Protein AF-A0A7H4PJW1-F1 (afdb_monomer)

Secondary structure (DSSP, 8-state):
--HHHHHHHHHHHHHHTSTTTTSSPPPP-SS---HHHHHHHHHHHHHHHHHHHHHHHHHHHHHHHHHHHHHHHT-GGGHHHHHHHHHHH---

Sequence (92 aa):
MGPRVASTFLQRWLTALNMQGKLYPDLKTDGAIGNLTIAALKSYLAVRGKDGEVTLLKALNCSQGARYLELAEARPANEAFLYGWVKERVSL

Structure (mmCIF, N/CA/C/O backbone):
data_AF-A0A7H4PJW1-F1
#
_entry.id   AF-A0A7H4PJW1-F1
#
loop_
_atom_site.group_PDB
_atom_site.id
_atom_site.type_symbol
_atom_site.label_atom_id
_atom_site.label_alt_id
_atom_site.label_comp_id
_atom_site.label_asym_id
_atom_site.label_entity_id
_atom_site.label_seq_id
_atom_site.pdbx_PDB_ins_code
_atom_site.Cartn_x
_atom_site.Cartn_y
_atom_site.Cartn_z
_atom_site.occupancy
_atom_site.B_iso_or_equiv
_atom_site.auth_seq_id
_atom_site.auth_comp_id
_atom_site.auth_asym_id
_atom_site.auth_atom_id
_atom_site.pdbx_PDB_model_num
ATOM 1 N N . MET A 1 1 ? 12.167 -3.755 -4.420 1.00 77.06 1 MET A N 1
ATOM 2 C CA . MET A 1 1 ? 11.933 -2.461 -3.737 1.00 77.06 1 MET A CA 1
ATOM 3 C C . MET A 1 1 ? 12.454 -2.572 -2.312 1.00 77.06 1 MET A C 1
ATOM 5 O O . MET A 1 1 ? 12.375 -3.661 -1.760 1.00 77.06 1 MET A O 1
ATOM 9 N N . GLY A 1 2 ? 13.021 -1.509 -1.734 1.00 86.19 2 GLY A N 1
ATOM 10 C CA . GLY A 1 2 ? 13.490 -1.539 -0.341 1.00 86.19 2 GLY A CA 1
ATOM 11 C C . GLY A 1 2 ? 12.329 -1.461 0.668 1.00 86.19 2 GLY A C 1
ATOM 12 O O . GLY A 1 2 ? 11.297 -0.874 0.326 1.00 86.19 2 GLY A O 1
ATOM 13 N N . PRO A 1 3 ? 12.485 -1.972 1.908 1.00 89.50 3 PRO A N 1
ATOM 14 C CA . PRO A 1 3 ? 11.417 -2.011 2.919 1.00 89.50 3 PRO A CA 1
ATOM 15 C C . PRO A 1 3 ? 10.758 -0.653 3.191 1.00 89.50 3 PRO A C 1
ATOM 17 O O . PRO A 1 3 ? 9.550 -0.570 3.388 1.00 89.50 3 PRO A O 1
ATOM 20 N N . ARG A 1 4 ? 11.539 0.432 3.114 1.00 94.25 4 ARG A N 1
ATOM 21 C CA . ARG A 1 4 ? 11.058 1.801 3.333 1.00 94.25 4 ARG A CA 1
ATOM 22 C C . ARG A 1 4 ? 9.918 2.199 2.389 1.00 94.25 4 ARG A C 1
ATOM 24 O O . ARG A 1 4 ? 8.989 2.865 2.825 1.00 94.25 4 ARG A O 1
ATOM 31 N N . VAL A 1 5 ? 9.959 1.766 1.124 1.00 95.56 5 VAL A N 1
ATOM 32 C CA . VAL A 1 5 ? 8.911 2.078 0.132 1.00 95.56 5 VAL A CA 1
ATOM 33 C C . VAL A 1 5 ? 7.577 1.453 0.546 1.00 95.56 5 VAL A C 1
ATOM 35 O O . VAL A 1 5 ? 6.552 2.132 0.547 1.00 95.56 5 VAL A O 1
ATOM 38 N N . ALA A 1 6 ? 7.601 0.184 0.962 1.00 96.31 6 ALA A N 1
ATOM 39 C CA . ALA A 1 6 ? 6.409 -0.521 1.425 1.00 96.31 6 ALA A CA 1
ATOM 40 C C . ALA A 1 6 ? 5.826 0.129 2.690 1.00 96.31 6 ALA A C 1
ATOM 42 O O . ALA A 1 6 ? 4.621 0.372 2.765 1.00 96.31 6 ALA A O 1
ATOM 43 N N . SER A 1 7 ? 6.686 0.493 3.645 1.00 97.75 7 SER A N 1
ATOM 44 C CA . SER A 1 7 ? 6.279 1.203 4.862 1.00 97.75 7 SER A CA 1
ATOM 45 C C . SER A 1 7 ? 5.611 2.547 4.564 1.00 97.75 7 SER A C 1
ATOM 47 O O . SER A 1 7 ? 4.594 2.878 5.173 1.00 97.75 7 SER A O 1
ATOM 49 N N . THR A 1 8 ? 6.135 3.313 3.602 1.00 98.31 8 THR A N 1
ATOM 50 C CA . THR A 1 8 ? 5.531 4.585 3.185 1.00 98.31 8 THR A CA 1
ATOM 51 C C . THR A 1 8 ? 4.149 4.381 2.562 1.00 98.31 8 THR A C 1
ATOM 53 O O . THR A 1 8 ? 3.243 5.164 2.845 1.00 98.31 8 THR A O 1
ATOM 56 N N . PHE A 1 9 ? 3.941 3.334 1.754 1.00 98.50 9 PHE A N 1
ATOM 57 C CA . PHE A 1 9 ? 2.607 3.017 1.226 1.00 98.50 9 PHE A CA 1
ATOM 58 C C . PHE A 1 9 ? 1.616 2.712 2.346 1.00 98.50 9 PHE A C 1
ATOM 60 O O . PHE A 1 9 ? 0.521 3.269 2.348 1.00 98.50 9 PHE A O 1
ATOM 67 N N . LEU A 1 10 ? 2.016 1.902 3.329 1.00 98.62 10 LEU A N 1
ATOM 68 C CA . LEU A 1 10 ? 1.173 1.601 4.485 1.00 98.62 10 LEU A CA 1
ATOM 69 C C . LEU A 1 10 ? 0.772 2.871 5.242 1.00 98.62 10 LEU A C 1
ATOM 71 O O . LEU A 1 10 ? -0.411 3.074 5.499 1.00 98.62 10 LEU A O 1
ATOM 75 N N . GLN A 1 11 ? 1.731 3.745 5.556 1.00 98.75 11 GLN A N 1
ATOM 76 C CA . GLN A 1 11 ? 1.450 5.0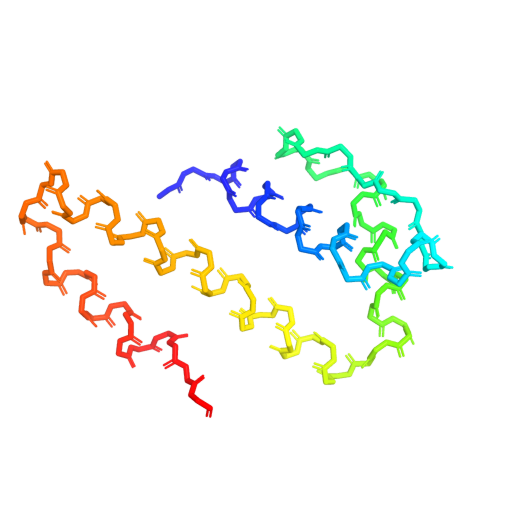04 6.256 1.00 98.75 11 GLN A CA 1
ATOM 77 C C . GLN A 1 11 ? 0.480 5.893 5.465 1.00 98.75 11 GLN A C 1
ATOM 79 O O . GLN A 1 11 ? -0.472 6.411 6.040 1.00 98.75 11 GLN A O 1
ATOM 84 N N . ARG A 1 12 ? 0.671 6.026 4.143 1.00 98.75 12 ARG A N 1
ATOM 85 C CA . ARG A 1 12 ? -0.225 6.807 3.271 1.00 98.75 12 ARG A CA 1
ATOM 86 C C . ARG A 1 12 ? -1.650 6.258 3.272 1.00 98.75 12 ARG A C 1
ATOM 88 O O . ARG A 1 12 ? -2.594 7.034 3.388 1.00 98.75 12 ARG A O 1
ATOM 95 N N . TRP A 1 13 ? -1.805 4.941 3.152 1.00 98.81 13 TRP A N 1
ATOM 96 C CA . TRP A 1 13 ? -3.122 4.309 3.129 1.00 98.81 13 TRP A CA 1
ATOM 97 C C . TRP A 1 13 ? -3.825 4.360 4.480 1.00 98.81 13 TRP A C 1
ATOM 99 O O . TRP A 1 13 ? -5.013 4.660 4.514 1.00 98.81 13 TRP A O 1
ATOM 109 N N . LEU A 1 14 ? -3.113 4.138 5.588 1.00 98.75 14 LEU A N 1
ATOM 110 C CA . LEU A 1 14 ? -3.687 4.305 6.925 1.00 98.75 14 LEU A CA 1
ATOM 111 C C 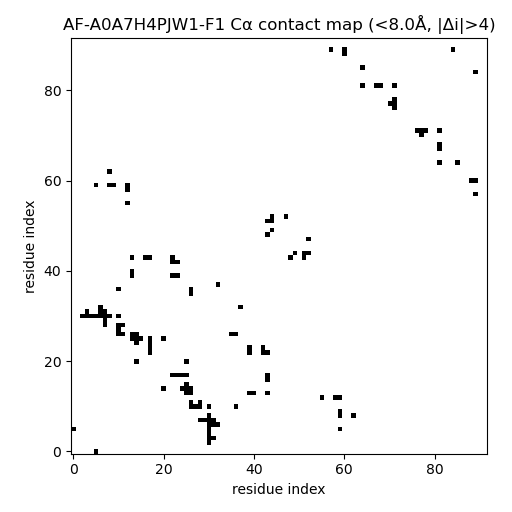. LEU A 1 14 ? -4.181 5.742 7.126 1.00 98.75 14 LEU A C 1
ATOM 113 O O . LEU A 1 14 ? -5.329 5.936 7.510 1.00 98.75 14 LEU A O 1
ATOM 117 N N . THR A 1 15 ? -3.373 6.747 6.772 1.00 98.62 15 THR A N 1
ATOM 118 C CA . THR A 1 15 ? -3.800 8.154 6.805 1.00 98.62 15 THR A CA 1
ATOM 119 C C . THR A 1 15 ? -5.051 8.389 5.953 1.00 98.62 15 THR A C 1
ATOM 121 O O . THR A 1 15 ? -6.035 8.922 6.446 1.00 98.62 15 THR A O 1
ATOM 124 N N . ALA A 1 16 ? -5.080 7.929 4.700 1.00 98.56 16 ALA A N 1
ATOM 125 C CA . ALA A 1 16 ? -6.238 8.129 3.824 1.00 98.56 16 ALA A CA 1
ATOM 126 C C . ALA A 1 16 ? -7.519 7.423 4.319 1.00 98.56 16 ALA A C 1
ATOM 128 O O . ALA A 1 16 ? -8.630 7.865 4.031 1.00 98.56 16 ALA A O 1
ATOM 129 N N . LEU A 1 17 ? -7.378 6.323 5.064 1.00 98.38 17 LEU A N 1
ATOM 130 C CA . LEU A 1 17 ? -8.484 5.487 5.535 1.00 98.38 17 LEU A CA 1
ATOM 131 C C . LEU A 1 17 ? -8.875 5.753 7.002 1.00 98.38 17 LEU A C 1
ATOM 133 O O . LEU A 1 17 ? -9.703 5.025 7.558 1.00 98.38 17 LEU A O 1
ATOM 137 N N . ASN A 1 18 ? -8.344 6.811 7.624 1.00 98.31 18 ASN A N 1
ATOM 138 C CA . ASN A 1 18 ? -8.552 7.138 9.042 1.00 98.31 18 ASN A CA 1
ATOM 139 C C . ASN A 1 18 ? -9.882 7.852 9.362 1.00 98.31 18 ASN A C 1
ATOM 141 O O . ASN A 1 18 ? -10.084 8.302 10.492 1.00 98.31 18 ASN A O 1
ATOM 145 N N . MET A 1 19 ? -10.791 7.956 8.386 1.00 97.50 19 MET A N 1
ATOM 146 C CA . MET A 1 19 ? -12.083 8.645 8.512 1.00 97.50 19 MET A CA 1
ATOM 147 C C . MET A 1 19 ? -11.949 10.112 8.953 1.00 97.50 19 MET A C 1
ATOM 149 O O . MET A 1 19 ? -12.603 10.523 9.910 1.00 97.50 19 MET A O 1
ATOM 153 N N . GLN A 1 20 ? -11.136 10.903 8.245 1.00 97.75 20 GLN A N 1
ATOM 154 C CA . GLN A 1 20 ? -10.880 12.317 8.572 1.00 97.75 20 GLN A CA 1
ATOM 155 C C . GLN A 1 20 ? -10.314 12.477 9.993 1.00 97.75 20 GLN A C 1
ATOM 157 O O . GLN A 1 20 ? -10.767 13.308 10.776 1.00 97.75 20 GLN A O 1
ATOM 162 N N . GLY A 1 21 ? -9.377 11.607 10.363 1.00 97.38 21 GLY A N 1
ATOM 163 C CA . GLY A 1 21 ? -8.735 11.621 11.675 1.00 97.38 21 GLY A CA 1
ATOM 164 C C . GLY A 1 21 ? -9.549 11.011 12.822 1.00 97.38 21 GLY A C 1
ATOM 165 O O . GLY A 1 21 ? -9.045 10.949 13.942 1.00 97.38 21 GLY A O 1
ATOM 166 N N . LYS A 1 22 ? -10.782 10.533 12.587 1.00 97.81 22 LYS A N 1
ATOM 167 C CA . LYS A 1 22 ? -11.640 9.964 13.648 1.00 97.81 22 LYS A CA 1
ATOM 168 C C . LYS A 1 22 ? -11.071 8.688 14.267 1.00 97.81 22 LYS A C 1
ATOM 170 O O . LYS A 1 22 ? -11.299 8.442 15.445 1.00 97.81 22 LYS A O 1
ATOM 175 N N . LEU A 1 23 ? -10.374 7.866 13.480 1.00 97.25 23 LEU A N 1
ATOM 176 C CA . LEU A 1 23 ? -9.772 6.623 13.980 1.00 97.25 23 LEU A CA 1
ATOM 177 C C . LEU A 1 23 ? -8.431 6.875 14.679 1.00 97.25 23 LEU A C 1
ATOM 179 O O . LEU A 1 23 ? -8.097 6.203 15.658 1.00 97.25 23 LEU A O 1
ATOM 183 N N . TYR A 1 24 ? -7.645 7.795 14.122 1.00 98.19 24 TYR A N 1
ATOM 184 C CA . TYR A 1 24 ? -6.323 8.229 14.571 1.00 98.19 24 TYR A CA 1
ATOM 185 C C . TYR A 1 24 ? -5.866 9.424 13.712 1.00 98.19 24 TYR A C 1
ATOM 187 O O . TYR A 1 24 ? -6.299 9.524 12.560 1.00 98.19 24 TYR A O 1
ATOM 195 N N . PRO A 1 25 ? -4.971 10.297 14.214 1.00 98.06 25 PRO A N 1
ATOM 196 C CA . PRO A 1 25 ? -4.405 11.396 13.430 1.00 98.06 25 PRO A CA 1
ATOM 197 C C . PRO A 1 25 ? -3.615 10.920 12.208 1.00 98.06 25 PRO A C 1
ATOM 199 O O . PRO A 1 25 ? -3.124 9.790 12.171 1.00 98.06 25 PRO A O 1
ATOM 202 N N . ASP A 1 26 ? -3.439 11.810 11.235 1.00 98.56 26 ASP A N 1
ATOM 203 C CA . ASP A 1 26 ? -2.616 11.551 10.054 1.00 98.56 26 ASP A CA 1
ATOM 204 C C . ASP A 1 26 ? -1.185 11.154 10.442 1.00 98.56 26 ASP A C 1
ATOM 206 O O . ASP A 1 26 ? -0.529 11.783 11.277 1.00 98.56 26 ASP A O 1
ATOM 210 N N . LEU A 1 27 ? -0.684 10.095 9.808 1.00 98.31 27 LEU A N 1
ATOM 211 C CA . LEU A 1 27 ? 0.675 9.616 10.011 1.00 98.31 27 LEU A CA 1
ATOM 212 C C . LEU A 1 27 ? 1.666 10.399 9.155 1.00 98.31 27 LEU A C 1
ATOM 214 O O . LEU A 1 27 ? 1.428 10.676 7.976 1.00 98.31 27 LEU A O 1
ATOM 218 N N . LYS A 1 28 ? 2.852 10.636 9.718 1.00 97.69 28 LYS A N 1
ATOM 219 C CA . LYS A 1 28 ? 4.018 11.048 8.938 1.00 97.69 28 LYS A CA 1
ATOM 220 C C . LYS A 1 28 ? 4.460 9.899 8.032 1.00 97.69 28 LYS A C 1
ATOM 222 O O . LYS A 1 28 ? 4.677 8.781 8.489 1.00 97.69 28 LYS A O 1
ATOM 227 N N . THR A 1 29 ? 4.645 10.187 6.750 1.00 96.81 29 THR A N 1
ATOM 228 C CA . THR A 1 29 ? 5.016 9.199 5.728 1.00 96.81 29 THR A CA 1
ATOM 229 C C . THR A 1 29 ? 6.536 9.081 5.577 1.00 96.81 29 THR A C 1
ATOM 231 O O . THR A 1 29 ? 7.092 9.328 4.507 1.00 96.81 29 THR A O 1
ATOM 234 N N . ASP A 1 30 ? 7.237 8.767 6.6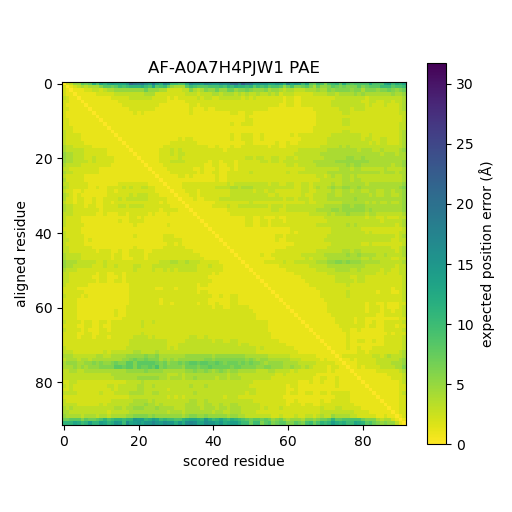63 1.00 97.06 30 ASP A N 1
ATOM 235 C CA . ASP A 1 30 ? 8.706 8.693 6.706 1.00 97.06 30 ASP A CA 1
ATOM 236 C C . ASP A 1 30 ? 9.285 7.320 6.308 1.00 97.06 30 ASP A C 1
ATOM 238 O O . ASP A 1 30 ? 10.495 7.197 6.060 1.00 97.06 30 ASP A O 1
ATOM 242 N N . GLY A 1 31 ? 8.422 6.307 6.195 1.00 97.00 31 GLY A N 1
ATOM 243 C CA . GLY A 1 31 ? 8.774 4.919 5.911 1.00 97.00 31 GLY A CA 1
ATOM 244 C C . GLY A 1 31 ? 9.361 4.164 7.108 1.00 97.00 31 GLY A C 1
ATOM 245 O O . GLY A 1 31 ? 9.853 3.048 6.929 1.00 97.00 31 GLY A O 1
ATOM 246 N N . ALA A 1 32 ? 9.316 4.742 8.312 1.00 97.12 32 ALA A N 1
ATOM 247 C CA . ALA A 1 32 ? 9.730 4.101 9.552 1.00 97.12 32 ALA A CA 1
ATOM 248 C C . ALA A 1 32 ? 8.507 3.547 10.300 1.00 97.12 32 ALA A C 1
ATOM 250 O O . ALA A 1 32 ? 7.594 4.274 10.694 1.00 97.12 32 ALA A O 1
ATOM 251 N N . ILE A 1 33 ? 8.475 2.233 10.523 1.00 97.75 33 ILE A N 1
ATOM 252 C CA . ILE A 1 33 ? 7.400 1.604 11.297 1.00 97.75 33 ILE A CA 1
ATOM 253 C C . ILE A 1 33 ? 7.701 1.773 12.786 1.00 97.75 33 ILE A C 1
ATOM 255 O O . ILE A 1 33 ? 8.472 1.013 13.364 1.00 97.75 33 ILE A O 1
ATOM 259 N N . GLY A 1 34 ? 7.099 2.794 13.393 1.00 97.06 34 GLY A N 1
ATOM 260 C CA . GLY A 1 34 ? 7.144 3.038 14.834 1.00 97.06 34 GLY A CA 1
ATOM 261 C C . GLY A 1 34 ? 5.812 2.756 15.531 1.00 97.06 34 GLY A C 1
ATOM 262 O O . GLY A 1 34 ? 4.829 2.340 14.912 1.00 97.06 34 GLY A O 1
ATOM 263 N N . ASN A 1 35 ? 5.764 3.060 16.830 1.00 98.19 35 ASN A N 1
ATOM 264 C CA . ASN A 1 35 ? 4.589 2.835 17.679 1.00 98.19 35 ASN A CA 1
ATOM 265 C C . ASN A 1 35 ? 3.313 3.491 17.129 1.00 98.19 35 ASN A C 1
ATOM 267 O O . ASN A 1 35 ? 2.244 2.895 17.218 1.00 98.19 35 ASN A O 1
ATOM 271 N N . LEU A 1 36 ? 3.423 4.676 16.516 1.00 98.12 36 LEU A N 1
ATOM 272 C CA . LEU A 1 36 ? 2.279 5.379 15.925 1.00 98.12 36 LEU A CA 1
ATOM 273 C C . LEU A 1 36 ? 1.689 4.623 14.728 1.00 98.12 36 LEU A C 1
ATOM 275 O O . LEU A 1 36 ? 0.477 4.442 14.663 1.00 98.12 36 LEU A O 1
ATOM 279 N N . THR A 1 37 ? 2.529 4.109 13.825 1.00 98.62 37 THR A N 1
ATOM 280 C CA . THR A 1 37 ? 2.070 3.301 12.684 1.00 98.62 37 THR A CA 1
ATOM 281 C C . THR A 1 37 ? 1.401 2.009 13.157 1.00 98.62 37 THR A C 1
ATOM 283 O O . THR A 1 37 ? 0.355 1.624 12.639 1.00 98.62 37 THR A O 1
ATOM 286 N N . ILE A 1 38 ? 1.969 1.355 14.178 1.00 98.62 38 ILE A N 1
ATOM 287 C CA . ILE A 1 38 ? 1.403 0.130 14.764 1.00 98.62 38 ILE A CA 1
ATOM 288 C C . ILE A 1 38 ? 0.049 0.419 15.426 1.00 98.62 38 ILE A C 1
ATOM 290 O O . ILE A 1 38 ? -0.902 -0.339 15.236 1.00 98.62 38 ILE A O 1
ATOM 294 N N . ALA A 1 39 ? -0.062 1.509 16.187 1.00 98.62 39 ALA A N 1
ATOM 295 C CA . ALA A 1 39 ? -1.309 1.909 16.833 1.00 98.62 39 ALA A CA 1
ATOM 296 C C . ALA A 1 39 ? -2.401 2.260 15.809 1.00 98.62 39 ALA A C 1
ATOM 298 O O . ALA A 1 39 ? -3.537 1.810 15.955 1.00 98.62 39 ALA A O 1
ATOM 299 N N . ALA A 1 40 ? -2.051 2.983 14.742 1.00 98.75 40 ALA A N 1
ATOM 300 C CA . ALA A 1 40 ? -2.962 3.294 13.644 1.00 98.75 40 ALA A CA 1
ATOM 301 C C . ALA A 1 40 ? -3.472 2.029 12.941 1.00 98.75 40 ALA A C 1
ATOM 303 O O . ALA A 1 40 ? -4.675 1.880 12.741 1.00 98.75 40 ALA A O 1
ATOM 304 N N . LEU A 1 41 ? -2.586 1.073 12.636 1.00 98.75 41 LEU A N 1
ATOM 305 C CA . LEU A 1 41 ? -2.992 -0.206 12.050 1.00 98.75 41 LEU A CA 1
ATOM 306 C C . LEU A 1 41 ? -3.945 -0.976 12.976 1.00 98.75 41 LEU A C 1
ATOM 308 O O . LEU A 1 41 ? -4.970 -1.475 12.520 1.00 98.75 41 LEU A O 1
ATOM 312 N N . LYS A 1 42 ? -3.654 -1.032 14.282 1.00 98.69 42 LYS A N 1
ATOM 313 C CA . LYS A 1 42 ? -4.542 -1.674 15.264 1.00 98.69 42 LYS A CA 1
ATOM 314 C C . LYS A 1 42 ? -5.913 -1.001 15.325 1.00 98.69 42 LYS A C 1
ATOM 316 O O . LYS A 1 42 ? -6.918 -1.701 15.287 1.00 98.69 42 LYS A O 1
ATOM 321 N N . SER A 1 43 ? -5.961 0.331 15.389 1.00 98.62 43 SER A N 1
ATOM 322 C CA . SER A 1 43 ? -7.220 1.093 15.408 1.00 98.62 43 SER A CA 1
ATOM 323 C C . SER A 1 43 ? -8.025 0.880 14.118 1.00 98.62 43 SER A C 1
ATOM 325 O O . SER A 1 43 ? -9.223 0.600 14.164 1.00 98.62 43 SER A O 1
ATOM 327 N N . TYR A 1 44 ? -7.352 0.895 12.963 1.00 98.75 44 TYR A N 1
ATOM 328 C CA . TYR A 1 44 ? -7.962 0.587 11.670 1.00 98.75 44 TYR A CA 1
ATOM 329 C C . TYR A 1 44 ? -8.605 -0.806 11.655 1.00 98.75 44 TYR A C 1
ATOM 331 O O . TYR A 1 44 ? -9.784 -0.934 11.324 1.00 98.75 44 TYR A O 1
ATOM 339 N N . LEU A 1 45 ? -7.856 -1.840 12.050 1.00 98.62 45 LEU A N 1
ATOM 340 C CA . LEU A 1 45 ? -8.341 -3.222 12.065 1.00 98.62 45 LEU A CA 1
ATOM 341 C C . LEU A 1 45 ? -9.441 -3.444 13.109 1.00 98.62 45 LEU A C 1
ATOM 343 O O . LEU A 1 45 ? -10.370 -4.203 12.852 1.00 98.62 45 LEU A O 1
ATOM 347 N N . ALA A 1 46 ? -9.384 -2.757 14.251 1.00 98.50 46 ALA A N 1
ATOM 348 C CA . ALA A 1 46 ? -10.421 -2.841 15.276 1.00 98.50 46 ALA A CA 1
ATOM 349 C C . ALA A 1 46 ? -11.779 -2.327 14.773 1.00 98.50 46 ALA A C 1
ATOM 351 O O . ALA A 1 46 ? -12.809 -2.908 15.101 1.00 98.50 46 ALA A O 1
ATOM 352 N N . VAL A 1 47 ? -11.789 -1.266 13.957 1.00 98.31 47 VAL A N 1
ATOM 353 C CA . VAL A 1 47 ? -13.033 -0.683 13.426 1.00 98.31 47 VAL A CA 1
ATOM 354 C C . VAL A 1 47 ? -13.496 -1.356 12.134 1.00 98.31 47 VAL A C 1
ATOM 356 O O . VAL A 1 47 ? -14.696 -1.484 11.906 1.00 98.31 47 VAL A O 1
ATOM 359 N N . ARG A 1 48 ? -12.569 -1.768 11.264 1.00 98.00 48 ARG A N 1
ATOM 360 C CA . ARG A 1 48 ? -12.897 -2.290 9.925 1.00 98.00 48 ARG A CA 1
ATOM 361 C C . ARG A 1 48 ? -12.911 -3.818 9.834 1.00 98.00 48 ARG A C 1
ATOM 363 O O . ARG A 1 48 ? -13.420 -4.350 8.851 1.00 98.00 48 ARG A O 1
ATOM 370 N N . GLY A 1 49 ? -12.369 -4.519 10.829 1.00 97.88 49 GLY A N 1
ATOM 371 C CA . GLY A 1 49 ? -12.340 -5.979 10.880 1.00 97.88 49 GLY A CA 1
ATOM 372 C C . GLY A 1 49 ? -11.653 -6.620 9.669 1.00 97.88 49 GLY A C 1
ATOM 373 O O . GLY A 1 49 ? -10.741 -6.048 9.067 1.00 97.88 49 GLY A O 1
ATOM 374 N N . LYS A 1 50 ? -12.119 -7.821 9.306 1.00 97.75 50 LYS A N 1
ATOM 375 C CA . LYS A 1 50 ? -11.570 -8.623 8.198 1.00 97.75 50 LYS A CA 1
ATOM 376 C C . LYS A 1 50 ? -11.703 -7.933 6.840 1.00 97.75 50 LYS A C 1
ATOM 378 O O . LYS A 1 50 ? -10.773 -7.978 6.040 1.00 97.75 50 LYS A O 1
ATOM 383 N N . ASP A 1 51 ? -12.818 -7.250 6.598 1.00 97.56 51 ASP A N 1
ATOM 384 C CA . ASP A 1 51 ? -13.028 -6.527 5.339 1.00 97.56 51 ASP A CA 1
ATOM 385 C C . ASP A 1 51 ? -12.029 -5.376 5.192 1.00 97.56 51 ASP A C 1
ATOM 387 O O . ASP A 1 51 ? -11.507 -5.131 4.103 1.00 97.56 51 ASP A O 1
ATOM 391 N N . GLY A 1 52 ? -11.701 -4.704 6.301 1.00 97.81 52 GLY A N 1
ATOM 392 C CA . GLY A 1 52 ? -10.632 -3.712 6.350 1.00 97.81 52 GLY A CA 1
ATOM 393 C C . GLY A 1 52 ? -9.270 -4.293 6.003 1.00 97.81 52 GLY A C 1
ATOM 394 O O . GLY A 1 52 ? -8.556 -3.733 5.180 1.00 97.81 52 GLY A O 1
ATOM 395 N N . GLU A 1 53 ? -8.914 -5.434 6.587 1.00 98.31 53 GLU A N 1
ATOM 396 C CA . GLU A 1 53 ? -7.651 -6.114 6.283 1.00 98.31 53 GLU A CA 1
ATOM 397 C C . GLU A 1 53 ? -7.518 -6.415 4.782 1.00 98.31 53 GLU A C 1
ATOM 399 O O . GLU A 1 53 ? -6.537 -6.012 4.152 1.00 98.31 53 GLU A O 1
ATOM 404 N N . VAL A 1 54 ? -8.541 -7.034 4.182 1.00 97.69 54 VAL A N 1
ATOM 405 C CA . VAL A 1 54 ? -8.568 -7.336 2.742 1.00 97.69 54 VAL A CA 1
ATOM 406 C C . VAL A 1 54 ? -8.497 -6.055 1.907 1.00 97.69 54 VAL A C 1
ATOM 408 O O . VAL A 1 54 ? -7.751 -5.990 0.928 1.00 97.69 54 VAL A O 1
ATOM 411 N N . THR A 1 55 ? -9.227 -5.011 2.304 1.00 98.00 55 THR A N 1
ATOM 412 C CA . THR A 1 55 ? -9.221 -3.710 1.620 1.00 98.00 55 THR A CA 1
ATOM 413 C C . THR A 1 55 ? -7.840 -3.059 1.661 1.00 98.00 55 THR A C 1
ATOM 415 O O . THR A 1 55 ? -7.357 -2.575 0.638 1.00 98.00 55 THR A O 1
ATOM 418 N N . LEU A 1 56 ? -7.167 -3.078 2.814 1.00 98.38 56 LEU A N 1
ATOM 419 C CA . LEU A 1 56 ? -5.828 -2.519 2.975 1.00 98.38 56 LEU A CA 1
ATOM 420 C C . LEU A 1 56 ? -4.799 -3.288 2.139 1.00 98.38 56 LEU A C 1
ATOM 422 O O . LEU A 1 56 ? -3.954 -2.669 1.494 1.00 98.38 56 LEU A O 1
ATOM 426 N N . LEU A 1 57 ? -4.895 -4.619 2.086 1.00 97.94 57 LEU A N 1
ATOM 427 C CA . LEU A 1 57 ? -4.043 -5.444 1.225 1.00 97.94 57 LEU A CA 1
ATOM 428 C C . LEU A 1 57 ? -4.246 -5.113 -0.260 1.00 97.94 57 LEU A C 1
ATOM 430 O O . LEU A 1 57 ? -3.264 -4.916 -0.979 1.00 97.94 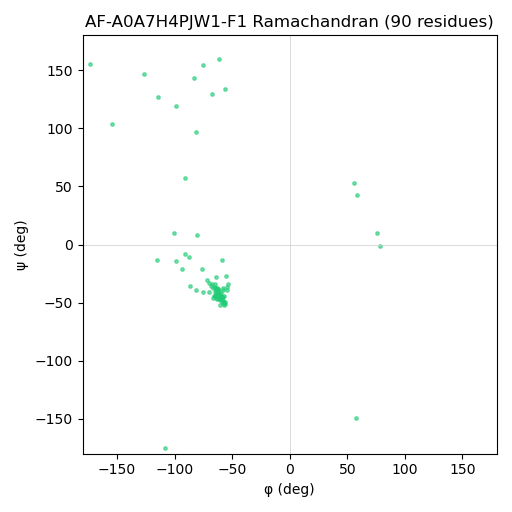57 LEU A O 1
ATOM 434 N N . LYS A 1 58 ? -5.499 -4.965 -0.714 1.00 97.88 58 LYS A N 1
ATOM 435 C CA . LYS A 1 58 ? -5.806 -4.512 -2.083 1.00 97.88 58 LYS A CA 1
ATOM 436 C C . LYS A 1 58 ? -5.203 -3.130 -2.357 1.00 97.88 58 LYS A C 1
ATO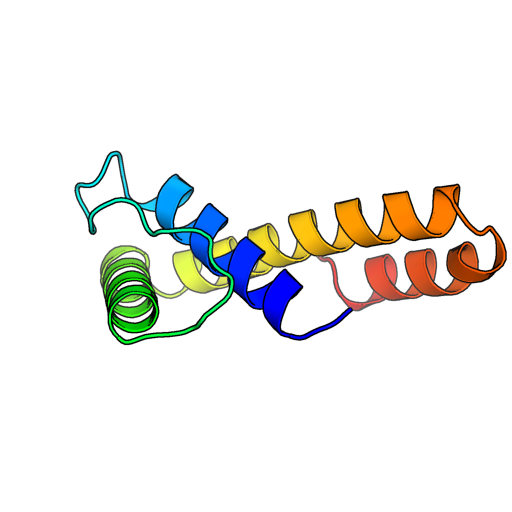M 438 O O . LYS A 1 58 ? -4.541 -2.945 -3.373 1.00 97.88 58 LYS A O 1
ATOM 443 N N . ALA A 1 59 ? -5.343 -2.188 -1.426 1.00 98.12 59 ALA A N 1
ATOM 444 C CA . ALA A 1 59 ? -4.796 -0.840 -1.556 1.00 98.12 59 ALA A CA 1
ATOM 445 C C . ALA A 1 59 ? -3.254 -0.831 -1.667 1.00 98.12 59 ALA A C 1
ATOM 447 O O . ALA A 1 59 ? -2.681 -0.155 -2.528 1.00 98.12 59 ALA A O 1
ATOM 448 N N . LEU A 1 60 ? -2.570 -1.647 -0.857 1.00 98.00 60 LEU A N 1
ATOM 449 C CA . LEU A 1 60 ? -1.119 -1.839 -0.935 1.00 98.00 60 LEU A CA 1
ATOM 450 C C . LEU A 1 60 ? -0.687 -2.461 -2.268 1.00 98.00 60 LEU A C 1
ATOM 452 O O . LEU A 1 60 ? 0.334 -2.051 -2.826 1.00 98.00 60 LEU A O 1
ATOM 456 N N . ASN A 1 61 ? -1.451 -3.420 -2.794 1.00 97.88 61 ASN A N 1
ATOM 457 C CA . ASN A 1 61 ? -1.205 -3.996 -4.115 1.00 97.88 61 ASN A CA 1
ATOM 458 C C . ASN A 1 61 ? -1.395 -2.962 -5.232 1.00 97.88 61 ASN A C 1
ATOM 460 O O . ASN A 1 61 ? -0.579 -2.925 -6.148 1.00 97.88 61 ASN A O 1
ATOM 464 N N . CYS A 1 62 ? -2.375 -2.058 -5.135 1.00 97.88 62 CYS A N 1
ATOM 465 C CA . CYS A 1 62 ? -2.526 -0.959 -6.095 1.00 97.88 62 CYS A CA 1
ATOM 466 C C . CYS A 1 62 ? -1.276 -0.065 -6.144 1.00 97.88 62 CYS A C 1
ATOM 468 O O . CYS A 1 62 ? -0.768 0.233 -7.224 1.00 97.88 62 CYS A O 1
ATOM 470 N N . SER A 1 63 ? -0.728 0.330 -4.986 1.00 98.00 63 SER A N 1
ATOM 471 C CA . SER A 1 63 ? 0.504 1.137 -4.945 1.00 98.00 63 SER A CA 1
ATOM 472 C C . SER A 1 63 ? 1.733 0.381 -5.450 1.00 98.00 63 SER A C 1
ATOM 474 O O . SER A 1 63 ? 2.577 0.968 -6.127 1.00 98.00 63 SER A O 1
ATOM 476 N N . GLN A 1 64 ? 1.839 -0.917 -5.155 1.00 97.62 64 GLN A N 1
ATOM 477 C CA . GLN A 1 64 ? 2.907 -1.755 -5.701 1.00 97.62 64 GLN A CA 1
ATOM 478 C C . GLN A 1 64 ? 2.799 -1.888 -7.222 1.00 97.62 64 GLN A C 1
ATOM 480 O O . GLN A 1 64 ? 3.806 -1.718 -7.902 1.00 97.62 64 GLN A O 1
ATOM 485 N N . GLY A 1 65 ? 1.596 -2.123 -7.753 1.00 97.44 65 GLY A N 1
ATOM 486 C CA . GLY A 1 65 ? 1.343 -2.228 -9.189 1.00 97.44 65 GLY A CA 1
ATOM 487 C C . GLY A 1 65 ? 1.717 -0.950 -9.934 1.00 97.44 65 GLY A C 1
ATOM 488 O O . GLY A 1 65 ? 2.486 -1.013 -10.888 1.00 97.44 65 GLY A O 1
ATOM 489 N N . ALA A 1 66 ? 1.275 0.212 -9.439 1.00 97.94 66 ALA A N 1
ATOM 490 C CA . ALA A 1 66 ? 1.659 1.508 -10.001 1.00 97.94 66 ALA A CA 1
ATOM 491 C C . ALA A 1 66 ? 3.185 1.697 -10.006 1.00 97.94 66 ALA A C 1
ATOM 493 O O . ALA A 1 66 ? 3.773 2.080 -11.013 1.00 97.94 66 ALA A O 1
ATOM 494 N N . ARG A 1 67 ? 3.861 1.342 -8.908 1.00 97.00 67 ARG A N 1
ATOM 495 C CA . ARG A 1 67 ? 5.319 1.452 -8.828 1.00 97.00 67 ARG A CA 1
ATOM 496 C C . ARG A 1 67 ? 6.045 0.464 -9.745 1.00 97.00 67 ARG A C 1
ATOM 498 O O . ARG A 1 67 ? 7.105 0.793 -10.268 1.00 97.00 67 ARG A O 1
ATOM 505 N N . TYR A 1 68 ? 5.532 -0.751 -9.925 1.00 97.38 68 TYR A N 1
ATOM 506 C CA . TYR A 1 68 ? 6.113 -1.701 -10.873 1.00 97.38 68 TYR A CA 1
ATOM 507 C C . TYR A 1 68 ? 5.897 -1.275 -12.326 1.00 97.38 68 TYR A C 1
ATOM 509 O O . TYR A 1 68 ? 6.792 -1.505 -13.134 1.00 97.38 68 TYR A O 1
ATOM 517 N N . LEU A 1 69 ? 4.777 -0.614 -12.637 1.00 98.12 69 LEU A N 1
ATOM 518 C CA . LEU A 1 69 ? 4.544 -0.001 -13.943 1.00 98.12 69 LEU A CA 1
ATOM 519 C C . LEU A 1 69 ? 5.608 1.063 -14.247 1.00 98.12 69 LEU A C 1
ATOM 521 O O . LEU A 1 69 ? 6.315 0.922 -15.240 1.00 98.12 69 LEU A O 1
ATOM 525 N N . GLU A 1 70 ? 5.833 2.018 -13.335 1.00 97.56 70 GLU A N 1
ATOM 526 C CA . GLU A 1 70 ? 6.892 3.039 -13.476 1.00 97.56 70 GLU A CA 1
ATOM 527 C C . GLU A 1 70 ? 8.285 2.413 -13.714 1.00 97.56 70 GLU A C 1
ATOM 529 O O . GLU A 1 70 ? 9.103 2.911 -14.488 1.00 97.56 70 GLU A O 1
ATOM 534 N N . LEU A 1 71 ? 8.586 1.298 -13.034 1.00 96.38 71 LEU A N 1
ATOM 535 C CA . LEU A 1 71 ? 9.862 0.590 -13.189 1.00 96.38 71 LEU A CA 1
ATOM 536 C C . LEU A 1 71 ? 9.981 -0.151 -14.527 1.00 96.38 71 LEU A C 1
ATOM 538 O O . LEU A 1 71 ? 11.102 -0.337 -15.006 1.00 96.38 71 LEU A O 1
ATOM 542 N N . ALA A 1 72 ? 8.868 -0.614 -15.097 1.00 97.50 72 ALA A N 1
ATOM 543 C CA . ALA A 1 72 ? 8.840 -1.245 -16.412 1.00 97.50 72 ALA A CA 1
ATOM 544 C C . ALA A 1 72 ? 8.972 -0.207 -17.531 1.00 97.50 72 ALA A C 1
ATOM 546 O O . ALA A 1 72 ? 9.768 -0.414 -18.442 1.00 97.50 72 ALA A O 1
ATOM 547 N N . GLU A 1 73 ? 8.312 0.947 -17.399 1.00 97.81 73 GLU A N 1
ATOM 548 C CA . GLU A 1 73 ? 8.445 2.079 -18.328 1.00 97.81 73 GLU A CA 1
ATOM 549 C C . GLU A 1 73 ? 9.896 2.576 -18.428 1.00 97.81 73 GLU A C 1
ATOM 551 O O . GLU A 1 73 ? 10.388 2.871 -19.514 1.00 97.81 73 GLU A O 1
ATOM 556 N N . ALA A 1 74 ? 10.618 2.617 -17.303 1.00 97.31 74 ALA A N 1
ATOM 557 C CA . ALA A 1 74 ? 12.024 3.020 -17.280 1.00 97.31 74 ALA A CA 1
ATOM 558 C C . ALA A 1 74 ? 12.994 1.941 -17.805 1.00 97.31 74 ALA A C 1
ATOM 560 O O . ALA A 1 74 ? 14.138 2.251 -18.145 1.00 97.31 74 ALA A O 1
ATOM 561 N N . ARG A 1 75 ? 12.589 0.662 -17.818 1.00 96.62 75 ARG A N 1
ATOM 562 C CA . ARG A 1 75 ? 13.441 -0.463 -18.230 1.00 96.62 75 ARG A CA 1
ATOM 563 C C . ARG A 1 75 ? 12.590 -1.639 -18.746 1.00 96.62 75 ARG A C 1
ATOM 565 O O . ARG A 1 75 ? 12.134 -2.442 -17.925 1.00 96.62 75 ARG A O 1
ATOM 572 N N . PRO A 1 76 ? 12.518 -1.851 -20.077 1.00 94.69 76 PRO A N 1
ATOM 573 C CA . PRO A 1 76 ? 11.704 -2.911 -20.693 1.00 94.69 76 PRO A CA 1
ATOM 574 C C . PRO A 1 76 ? 11.996 -4.331 -20.186 1.00 94.69 76 PRO A C 1
ATOM 576 O O . PRO A 1 76 ? 11.116 -5.181 -20.122 1.00 94.69 76 PRO A O 1
ATOM 579 N N . ALA A 1 77 ? 13.221 -4.599 -19.718 1.00 94.69 77 ALA A N 1
ATOM 580 C CA . ALA A 1 77 ? 13.583 -5.894 -19.130 1.00 94.69 77 ALA A CA 1
ATOM 581 C C . ALA A 1 77 ? 12.733 -6.297 -17.899 1.00 94.69 77 ALA A C 1
ATOM 583 O O . ALA A 1 77 ? 12.783 -7.451 -17.479 1.00 94.69 77 ALA A O 1
ATOM 584 N N . ASN A 1 78 ? 11.967 -5.371 -17.310 1.00 94.62 78 ASN A N 1
ATOM 585 C CA . ASN A 1 78 ? 11.090 -5.637 -16.170 1.00 94.62 78 ASN A CA 1
ATOM 586 C C . ASN A 1 78 ? 9.655 -6.045 -16.569 1.00 94.62 78 ASN A C 1
ATOM 588 O O . ASN A 1 78 ? 8.889 -6.447 -15.693 1.00 94.62 78 ASN A O 1
ATOM 592 N N . GLU A 1 79 ? 9.271 -5.968 -17.847 1.00 97.12 79 GLU A N 1
ATOM 593 C CA . GLU A 1 79 ? 7.886 -6.184 -18.308 1.00 97.12 79 GLU A CA 1
ATOM 594 C C . GLU A 1 79 ? 7.352 -7.586 -17.982 1.00 97.12 79 GLU A C 1
ATOM 596 O O . GL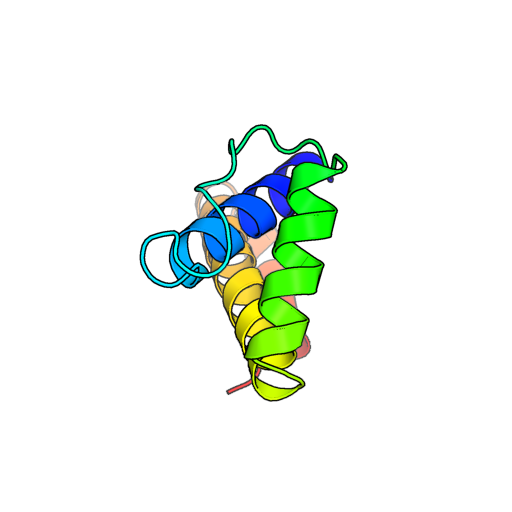U A 1 79 ? 6.255 -7.729 -17.439 1.00 97.12 79 GLU A O 1
ATOM 601 N N . ALA A 1 80 ? 8.151 -8.628 -18.236 1.00 97.56 80 ALA A N 1
ATOM 602 C CA . ALA A 1 80 ? 7.764 -10.009 -17.940 1.00 97.56 80 ALA A CA 1
ATOM 603 C C . ALA A 1 80 ? 7.531 -10.232 -16.436 1.00 97.56 80 ALA A C 1
ATOM 605 O O . ALA A 1 80 ? 6.590 -10.923 -16.038 1.00 97.56 80 ALA A O 1
ATOM 606 N N . PHE A 1 81 ? 8.362 -9.607 -15.593 1.00 96.88 81 PHE A N 1
ATOM 607 C CA . PHE A 1 81 ? 8.184 -9.646 -14.145 1.00 96.88 81 PHE A CA 1
ATOM 608 C C . PHE A 1 81 ? 6.906 -8.914 -13.721 1.00 96.88 81 PHE A C 1
ATOM 610 O O . PHE A 1 81 ? 6.144 -9.456 -12.922 1.00 96.88 81 PHE A O 1
ATOM 617 N N . LEU A 1 82 ? 6.650 -7.715 -14.258 1.00 97.56 82 LEU A N 1
ATOM 618 C CA . LEU A 1 82 ? 5.436 -6.949 -13.964 1.00 97.56 82 LEU A CA 1
ATOM 619 C C . LEU A 1 82 ? 4.181 -7.764 -14.299 1.00 97.56 82 LEU A C 1
ATOM 621 O O . LEU A 1 82 ? 3.301 -7.893 -13.448 1.00 97.56 82 LEU A O 1
ATOM 625 N N . TYR A 1 83 ? 4.119 -8.358 -15.495 1.00 98.06 83 TYR A N 1
ATOM 626 C CA . TYR A 1 83 ? 2.982 -9.183 -15.904 1.00 98.06 83 TYR A CA 1
ATOM 627 C C . TYR A 1 83 ? 2.748 -10.352 -14.939 1.00 98.06 83 TYR A C 1
ATOM 629 O O . TYR A 1 83 ? 1.637 -10.533 -14.437 1.00 98.06 83 TYR A O 1
ATOM 637 N N . GLY A 1 84 ? 3.801 -11.120 -14.631 1.00 97.88 84 GLY A N 1
ATOM 638 C 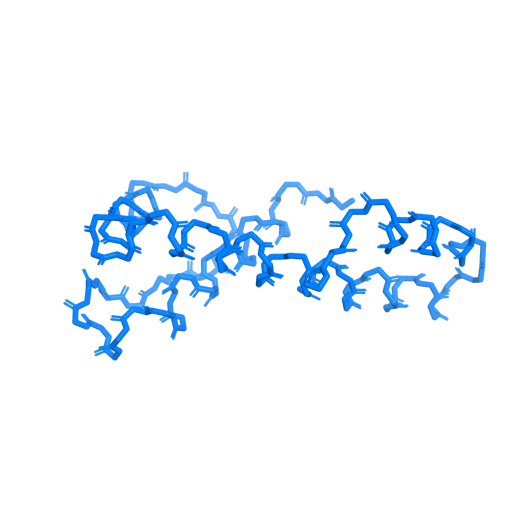CA . GLY A 1 84 ? 3.709 -12.241 -13.695 1.00 97.88 84 GLY A CA 1
ATOM 639 C C . GLY A 1 84 ? 3.291 -11.803 -12.290 1.00 97.88 84 GLY A C 1
ATOM 640 O O . GLY A 1 84 ? 2.462 -12.453 -11.659 1.00 97.88 84 GLY A O 1
ATOM 641 N N . T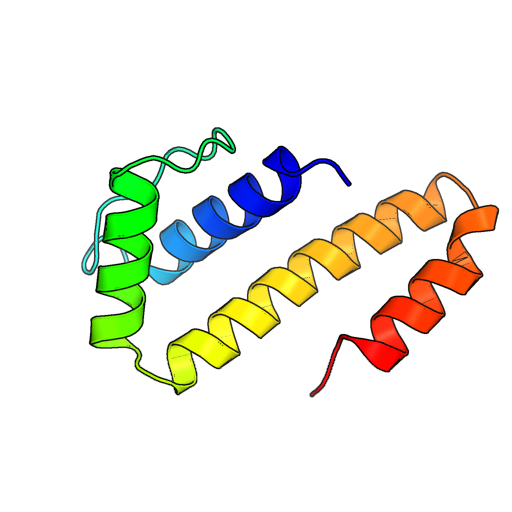RP A 1 85 ? 3.806 -10.670 -11.809 1.00 97.75 85 TRP A N 1
ATOM 642 C CA . TRP A 1 85 ? 3.442 -10.138 -10.500 1.00 97.75 85 TRP A CA 1
ATOM 643 C C . TRP A 1 85 ? 1.959 -9.765 -10.428 1.00 97.75 85 TRP A C 1
ATOM 645 O O . TRP A 1 85 ? 1.284 -10.168 -9.482 1.00 97.75 85 TRP A O 1
ATOM 655 N N . VAL A 1 86 ? 1.435 -9.052 -11.433 1.00 97.19 86 VAL A N 1
ATOM 656 C CA . VAL A 1 86 ? 0.008 -8.691 -11.479 1.00 97.19 86 VAL A CA 1
ATOM 657 C C . VAL A 1 86 ? -0.857 -9.948 -11.528 1.00 97.19 86 VAL A C 1
ATOM 659 O O . VAL A 1 86 ? -1.798 -10.058 -10.746 1.00 97.19 86 VAL A O 1
ATOM 662 N N . LYS A 1 87 ? -0.503 -10.919 -12.379 1.00 97.31 87 LYS A N 1
ATOM 663 C CA . LYS A 1 87 ? -1.238 -12.181 -12.534 1.00 97.31 87 LYS A CA 1
ATOM 664 C C . LYS A 1 87 ? -1.357 -12.973 -11.226 1.00 97.31 87 LYS A C 1
ATOM 666 O O . LYS A 1 87 ? -2.426 -13.491 -10.931 1.00 97.31 87 LYS A O 1
ATOM 671 N N . GLU A 1 88 ? -0.270 -13.090 -10.467 1.00 97.25 88 GLU A N 1
ATOM 672 C CA . GLU A 1 88 ? -0.215 -13.987 -9.302 1.00 97.25 88 GLU A CA 1
ATOM 673 C C . GLU A 1 88 ? -0.573 -13.299 -7.974 1.00 97.25 88 GLU A C 1
ATOM 675 O O . GLU A 1 88 ? -0.890 -13.972 -6.993 1.00 97.25 88 GLU A O 1
ATOM 680 N N . ARG A 1 89 ? -0.468 -11.965 -7.884 1.00 95.00 89 ARG A N 1
ATOM 681 C CA . ARG A 1 89 ? -0.605 -11.231 -6.608 1.00 95.00 89 ARG A CA 1
ATOM 682 C C . ARG A 1 89 ? -1.803 -10.294 -6.531 1.00 95.00 89 ARG A C 1
ATOM 684 O O . ARG A 1 89 ? -2.111 -9.837 -5.429 1.00 95.00 89 ARG A O 1
ATOM 691 N N . VAL A 1 90 ? -2.465 -9.992 -7.646 1.00 93.75 90 VAL A N 1
ATOM 692 C CA . VAL A 1 90 ? -3.596 -9.055 -7.688 1.00 93.75 90 VAL A CA 1
ATOM 693 C C . VAL A 1 90 ? -4.873 -9.802 -8.067 1.00 93.75 90 VAL A C 1
ATOM 695 O O . VAL A 1 90 ? -4.919 -10.483 -9.084 1.00 93.75 90 VAL A O 1
ATOM 698 N N . SER A 1 91 ? -5.921 -9.661 -7.252 1.00 87.00 91 SER A N 1
ATOM 699 C CA . SER A 1 91 ? -7.230 -10.295 -7.458 1.00 87.00 91 SER A CA 1
ATOM 700 C C . SER A 1 91 ? -8.360 -9.263 -7.424 1.00 87.00 91 SER A C 1
ATOM 702 O O . SER A 1 91 ? -8.289 -8.303 -6.648 1.00 87.00 91 SER A O 1
ATOM 704 N N . LEU A 1 92 ? -9.411 -9.489 -8.219 1.00 77.31 92 LEU A N 1
ATOM 705 C CA . LEU A 1 92 ? -10.653 -8.704 -8.197 1.00 77.31 92 LEU A CA 1
ATOM 706 C C . LEU A 1 92 ? -11.563 -9.166 -7.053 1.00 77.31 92 LEU A C 1
ATOM 708 O O . LEU A 1 92 ? -11.810 -10.384 -6.953 1.00 77.31 92 LEU A O 1
#

Radius of gyration: 14.65 Å; Cα contacts (8 Å, |Δi|>4): 72; chains: 1; bounding box: 27×26×38 Å

InterPro domains:
  IPR018537 Peptidoglycan binding domain [PF09374] (6-90)
  IPR023346 Lysozyme-like domain superfamily [SSF53955] (1-87)

pLDDT: mean 96.86, std 3.6, range [77.06, 98.81]

Foldseek 3Di:
DDQLLLLLLLLVVLQVQCVCQVLHHRDDSRSDDDPRSVSSVVSQCVVCPPVSVVV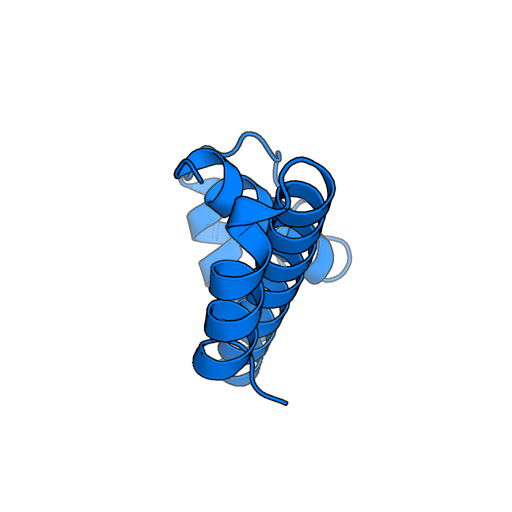SLQSSVVSVLVVLVVVCVVPVVSVVVSVVCCVPRHDD

Mean predicted aligned error: 2.51 Å

Nearest PDB structures (foldseek):
  6v40-assembly1_A  TM=9.775E-01  e=1.220E-07  Salmonella enterica subsp. enterica serovar Typhi
  6v3z-assembly1_B-2  TM=9.712E-01  e=3.884E-07  Salmonella enterica subsp. enterica serovar Enteritidis

Organism: NCBI:txid1134687

Solvent-accessible surface area (backbone atoms only — not comparable to full-atom values): 5286 Å² total; per-residue (Å²): 133,62,72,44,62,59,40,24,50,52,30,50,49,53,38,74,66,17,66,92,43,73,68,39,72,75,56,79,66,79,28,71,89,44,72,68,57,54,50,44,51,50,44,49,38,71,75,43,41,70,66,35,52,56,49,50,53,52,52,50,47,52,56,49,51,56,53,44,48,58,52,22,76,77,36,70,90,38,44,69,55,44,52,52,48,48,68,76,74,55,84,135